Protein AF-A0A662FFZ2-F1 (afdb_monomer)

Foldseek 3Di:
DPPFFDAPVRVQVPDPDHDDPVVSVVVVVVCVVVQQWDQDPRGIGGDDDPDPVVVVVVVVDDPD

Radius of gyration: 14.61 Å; Cα contacts (8 Å, |Δi|>4): 40; chains: 1; bounding box: 31×23×40 Å

Solvent-accessible surface area (backbone atoms only — not comparable to full-atom values): 4054 Å² total; per-residue (Å²): 142,84,91,60,64,43,41,75,68,56,50,52,70,68,41,98,58,86,70,58,69,68,59,49,50,54,52,51,50,52,37,35,77,67,62,46,32,48,82,52,99,85,23,35,29,74,56,80,80,85,52,64,67,59,51,54,50,60,74,68,48,83,87,124

pLDDT: mean 86.76, std 12.63, range [43.94, 98.06]

Nearest PDB structures (foldseek):
  7oyk-assembly2_DDD  TM=7.046E-01  e=4.163E-01  Bacillus subtilis subsp. subtilis str. 168
  7oyk-assembly2_CCC  TM=7.031E-01  e=4.469E-01  Bacillus subtilis subsp. subtilis str. 168
  7oyk-assembly1_BBB  TM=6.976E-01  e=4.469E-01  Bacillus subtilis subsp. subtilis str. 168
  7cbv-assembly1_A-3  TM=5.720E-01  e=1.046E+00  Bacillus subtilis
  5y8t-assembly2_B  TM=5.451E-01  e=1.390E+00  Bacillus spizizenii str. W23

Secondary structure (DSSP, 8-state):
--SS-B-HHHHHHHSSS---HHHHHHHHHHHHHTTSEEEETTEEEE-----HHHHHHHHT----

Mean predicted aligned error: 6.77 Å

Sequence (64 aa):
MNESVISVAELKQRLPRQVNHNTLKIILGYLELSNKIVVTTKGITWIHNPNENLQKAIEKGLEL

Structure (mmCIF, N/CA/C/O backbone):
data_AF-A0A662FFZ2-F1
#
_entry.id   AF-A0A662FFZ2-F1
#
loop_
_atom_site.group_PDB
_atom_site.id
_atom_site.type_symbol
_atom_site.label_atom_id
_atom_site.label_alt_id
_atom_site.label_comp_id
_atom_site.label_asym_id
_atom_site.label_entity_id
_atom_site.label_seq_id
_atom_site.pdbx_PDB_ins_code
_atom_site.Cartn_x
_atom_site.Cartn_y
_atom_site.Cartn_z
_atom_site.occupancy
_atom_site.B_iso_or_equiv
_atom_site.auth_seq_id
_atom_site.auth_comp_id
_atom_site.auth_asym_id
_atom_site.auth_atom_id
_atom_site.pdbx_PDB_model_num
ATOM 1 N N . MET A 1 1 ? -20.781 1.889 -9.089 1.00 43.94 1 MET A N 1
ATOM 2 C CA . MET A 1 1 ? -19.680 1.240 -8.338 1.00 43.94 1 MET A CA 1
ATOM 3 C C . MET A 1 1 ? -18.536 1.011 -9.317 1.00 43.94 1 MET A C 1
ATOM 5 O O . MET A 1 1 ? -18.833 0.496 -10.385 1.00 43.94 1 MET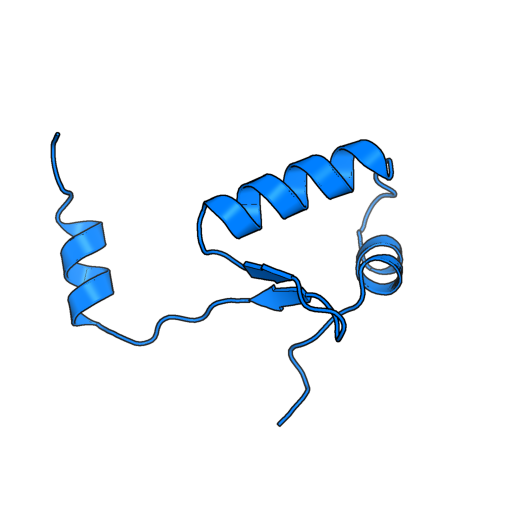 A O 1
ATOM 9 N N . ASN A 1 2 ? -17.299 1.399 -8.962 1.00 50.41 2 ASN A N 1
ATOM 10 C CA . ASN A 1 2 ? -16.021 1.222 -9.702 1.00 50.41 2 ASN A CA 1
ATOM 11 C C . ASN A 1 2 ? -15.349 2.483 -10.297 1.00 50.41 2 ASN A C 1
ATOM 13 O O . ASN A 1 2 ? -14.697 2.380 -11.328 1.00 50.41 2 ASN A O 1
ATOM 17 N N . GLU A 1 3 ? -15.411 3.647 -9.643 1.00 55.88 3 GLU A N 1
ATOM 18 C CA . GLU A 1 3 ? -14.529 4.788 -9.997 1.00 55.88 3 GLU A CA 1
ATOM 19 C C . GLU A 1 3 ? -13.238 4.859 -9.156 1.00 55.88 3 GLU A C 1
ATOM 21 O O . GLU A 1 3 ? -12.394 5.719 -9.380 1.00 55.88 3 GLU A O 1
ATOM 26 N N . SER A 1 4 ? -13.050 3.962 -8.182 1.00 74.62 4 SER A N 1
ATOM 27 C CA . SER A 1 4 ? -12.045 4.156 -7.120 1.00 74.62 4 SER A CA 1
ATOM 28 C C . SER A 1 4 ? -10.906 3.131 -7.099 1.00 74.62 4 SER A C 1
ATOM 30 O O . SER A 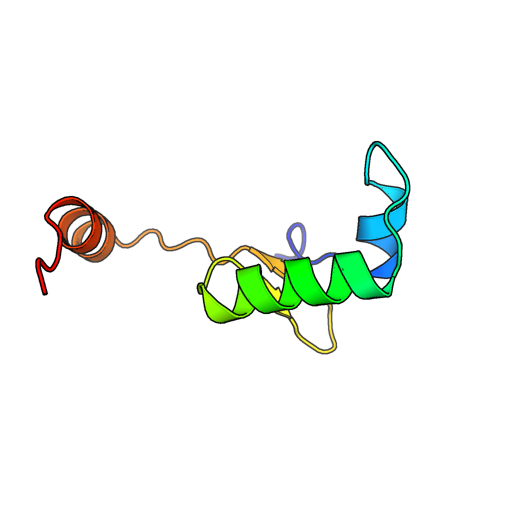1 4 ? -10.143 3.115 -6.133 1.00 74.62 4 SER A O 1
ATOM 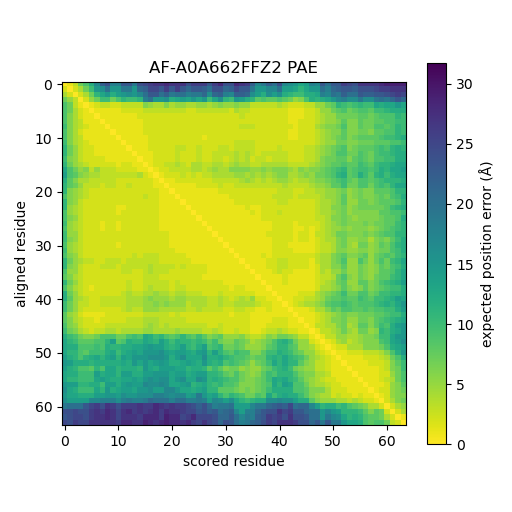32 N N . VAL A 1 5 ? -10.789 2.261 -8.109 1.00 90.38 5 VAL A N 1
ATOM 33 C CA . VAL A 1 5 ? -9.724 1.244 -8.184 1.00 90.38 5 VAL A CA 1
ATOM 34 C C . VAL A 1 5 ? -8.765 1.591 -9.320 1.00 90.38 5 VAL A C 1
ATOM 36 O O . VAL A 1 5 ? -9.197 1.739 -10.458 1.00 90.38 5 VAL A O 1
ATOM 39 N N . ILE A 1 6 ? -7.472 1.707 -9.012 1.00 94.44 6 ILE A N 1
ATOM 40 C CA . ILE A 1 6 ? -6.410 2.068 -9.962 1.00 94.44 6 ILE A CA 1
ATOM 41 C C . ILE A 1 6 ? -5.293 1.021 -9.954 1.00 94.44 6 ILE A C 1
ATOM 43 O O . ILE A 1 6 ? -4.892 0.529 -8.899 1.00 94.44 6 ILE A O 1
ATOM 47 N N . SER A 1 7 ? -4.754 0.663 -11.120 1.00 94.75 7 SER A N 1
ATOM 48 C CA . SER A 1 7 ? -3.599 -0.247 -11.181 1.00 94.75 7 SER A CA 1
ATOM 49 C C . SER A 1 7 ? -2.290 0.463 -10.802 1.00 94.75 7 SER A C 1
ATOM 51 O O . SER A 1 7 ? -2.163 1.677 -10.938 1.00 94.75 7 SER A O 1
ATOM 53 N N . VAL A 1 8 ? -1.256 -0.283 -10.390 1.00 92.38 8 VAL A N 1
ATOM 54 C CA . VAL A 1 8 ? 0.081 0.298 -10.123 1.00 92.38 8 VAL A CA 1
ATOM 55 C C . VAL A 1 8 ? 0.660 0.974 -11.375 1.00 92.38 8 VAL A C 1
ATOM 57 O O . VAL A 1 8 ? 1.329 2.002 -11.276 1.00 92.38 8 VAL A O 1
ATOM 60 N N . ALA A 1 9 ? 0.423 0.394 -12.555 1.00 92.62 9 ALA A N 1
ATOM 61 C CA . ALA A 1 9 ? 0.910 0.928 -13.824 1.00 92.62 9 ALA A CA 1
ATOM 62 C C . ALA A 1 9 ? 0.223 2.253 -14.177 1.00 92.62 9 ALA A C 1
ATOM 64 O O . ALA A 1 9 ? 0.890 3.223 -14.531 1.00 92.62 9 ALA A O 1
ATOM 65 N N . GLU A 1 10 ? -1.095 2.308 -14.013 1.00 94.31 10 GLU A N 1
ATOM 66 C CA . GLU A 1 10 ? -1.879 3.518 -14.232 1.00 94.31 10 GLU A CA 1
ATOM 67 C C . GLU A 1 10 ? -1.532 4.606 -13.212 1.00 94.31 10 GLU A C 1
ATOM 69 O O . GLU A 1 10 ? -1.327 5.758 -13.588 1.00 94.31 10 GLU A O 1
ATOM 74 N N . LEU A 1 11 ? -1.360 4.239 -11.937 1.00 93.88 11 LEU A N 1
ATOM 75 C CA . LEU A 1 11 ? -0.896 5.162 -10.904 1.00 93.88 11 LEU A CA 1
ATOM 76 C C . LEU A 1 11 ? 0.438 5.797 -11.306 1.00 93.88 11 LEU A C 1
ATOM 78 O O . LEU A 1 11 ? 0.549 7.016 -11.273 1.00 93.88 11 LEU A O 1
ATOM 82 N N . LYS A 1 12 ? 1.419 5.001 -11.754 1.00 93.00 12 LYS A N 1
ATOM 83 C CA . LYS A 1 12 ? 2.708 5.521 -12.242 1.00 93.00 12 LYS A CA 1
ATOM 84 C C . LYS A 1 12 ? 2.554 6.529 -13.377 1.00 93.00 12 LYS A C 1
ATOM 86 O O . LYS A 1 12 ? 3.232 7.547 -13.355 1.00 93.00 12 LYS A O 1
ATOM 91 N N . GLN A 1 13 ? 1.681 6.255 -14.345 1.00 94.00 13 GLN A N 1
ATOM 92 C CA . GLN A 1 13 ? 1.441 7.159 -15.475 1.00 94.00 13 GLN A CA 1
ATOM 93 C C . GLN A 1 13 ? 0.774 8.471 -15.049 1.00 94.00 13 GLN A C 1
ATOM 95 O O . GLN A 1 13 ? 1.055 9.510 -15.637 1.00 94.00 13 GLN A O 1
ATOM 100 N N . ARG A 1 14 ? -0.090 8.429 -14.027 1.00 94.00 14 ARG A N 1
ATOM 101 C CA . ARG A 1 14 ? -0.784 9.611 -13.495 1.00 94.00 14 ARG A CA 1
ATOM 102 C C . ARG A 1 14 ? 0.076 10.457 -12.552 1.00 94.00 14 ARG A C 1
ATOM 104 O O . ARG A 1 14 ? -0.308 11.585 -12.250 1.00 94.00 14 ARG A O 1
ATOM 111 N N . LEU A 1 15 ? 1.203 9.940 -12.054 1.00 94.19 15 LEU A N 1
ATOM 112 C CA . LEU A 1 15 ? 2.080 10.717 -11.179 1.00 94.19 15 LEU A CA 1
ATOM 113 C C . LEU A 1 15 ? 2.675 11.908 -11.950 1.00 94.19 15 LEU A C 1
ATOM 115 O O . LEU A 1 15 ? 3.176 11.732 -13.060 1.00 94.19 15 LEU A O 1
ATOM 119 N N . PRO A 1 16 ? 2.713 13.113 -11.350 1.00 95.12 16 PRO A N 1
ATOM 120 C CA . PRO A 1 16 ? 3.245 14.310 -12.009 1.00 95.12 16 PRO A CA 1
ATOM 121 C C . PRO A 1 16 ? 4.742 14.196 -12.331 1.00 95.12 16 PRO A C 1
ATOM 123 O O . PRO A 1 16 ? 5.270 14.940 -13.154 1.00 95.12 16 PRO A O 1
ATOM 126 N N . ARG A 1 17 ? 5.444 13.273 -11.664 1.00 94.38 17 ARG A N 1
ATOM 127 C CA . ARG A 1 17 ? 6.829 12.900 -11.944 1.00 94.38 17 ARG A CA 1
ATOM 128 C C . ARG A 1 17 ? 6.974 11.393 -11.849 1.00 94.38 17 ARG A C 1
ATOM 130 O O . ARG A 1 17 ? 6.381 10.766 -10.973 1.00 94.38 17 ARG A O 1
ATOM 137 N N . GLN A 1 18 ? 7.814 10.831 -12.712 1.00 92.56 18 GLN A N 1
ATOM 138 C CA . GLN A 1 18 ? 8.077 9.401 -12.691 1.00 92.56 18 GLN A CA 1
ATOM 139 C C . GLN A 1 18 ? 8.836 9.010 -11.425 1.00 92.56 18 GLN A C 1
ATOM 141 O O . GLN A 1 18 ? 9.890 9.563 -11.112 1.00 92.56 18 GLN A O 1
ATOM 146 N N . VAL A 1 19 ? 8.294 8.028 -10.709 1.00 93.25 19 VAL A N 1
ATOM 147 C CA . VAL A 1 19 ? 8.887 7.472 -9.491 1.00 93.25 19 VAL A CA 1
ATOM 148 C C . VAL A 1 19 ? 9.452 6.091 -9.801 1.00 93.25 19 VAL A C 1
ATOM 150 O O . VAL A 1 19 ? 8.835 5.282 -10.502 1.00 93.25 19 VAL A O 1
ATOM 153 N N . ASN A 1 20 ? 10.635 5.802 -9.256 1.00 95.00 20 ASN A N 1
ATOM 154 C CA . ASN A 1 20 ? 11.245 4.482 -9.357 1.00 95.00 20 ASN A CA 1
ATOM 155 C C . ASN A 1 20 ? 10.281 3.391 -8.848 1.00 95.00 20 ASN A C 1
ATOM 157 O O . ASN A 1 20 ? 9.553 3.580 -7.873 1.00 95.00 20 ASN A O 1
ATOM 161 N N . HIS A 1 21 ? 10.278 2.224 -9.498 1.00 93.88 21 HIS A N 1
ATOM 162 C CA . HIS A 1 21 ? 9.368 1.135 -9.142 1.00 93.88 21 HIS A CA 1
ATOM 163 C C . HIS A 1 21 ? 9.488 0.676 -7.685 1.00 93.88 21 HIS A C 1
ATOM 165 O O . HIS A 1 21 ? 8.461 0.476 -7.038 1.00 93.88 21 HIS A O 1
ATOM 171 N N . ASN A 1 22 ? 10.713 0.525 -7.180 1.00 96.56 22 ASN A N 1
ATOM 172 C CA . ASN A 1 22 ? 10.969 0.038 -5.827 1.00 96.56 22 ASN A CA 1
ATOM 173 C C . ASN A 1 22 ? 10.546 1.080 -4.793 1.00 96.56 22 ASN A C 1
ATOM 175 O O . ASN A 1 22 ? 9.876 0.742 -3.823 1.00 96.56 22 ASN A O 1
ATOM 179 N N . THR A 1 23 ? 10.838 2.356 -5.053 1.00 96.56 23 THR A N 1
ATOM 180 C CA . THR A 1 23 ? 10.366 3.469 -4.220 1.00 96.56 23 THR A CA 1
ATOM 181 C C . THR A 1 23 ? 8.842 3.499 -4.151 1.00 96.56 23 THR A C 1
ATOM 183 O O . THR A 1 23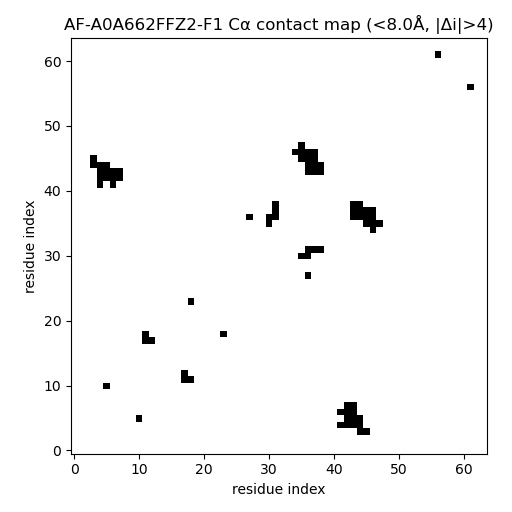 ? 8.284 3.581 -3.061 1.00 96.56 23 THR A O 1
ATOM 186 N N . LEU A 1 24 ? 8.155 3.358 -5.290 1.00 95.94 24 LEU A N 1
ATOM 187 C CA . LEU A 1 24 ? 6.694 3.316 -5.300 1.00 95.94 24 LEU A CA 1
ATOM 188 C C . LEU A 1 24 ? 6.152 2.113 -4.517 1.00 95.94 24 LEU A C 1
ATOM 190 O O . LEU A 1 24 ? 5.180 2.271 -3.788 1.00 95.94 24 LEU A O 1
ATOM 194 N N . LYS A 1 25 ? 6.781 0.933 -4.610 1.00 95.50 25 LYS A N 1
ATOM 195 C CA . LYS A 1 25 ? 6.383 -0.227 -3.795 1.00 95.50 25 LYS A CA 1
ATOM 196 C C . LYS A 1 25 ? 6.521 0.037 -2.298 1.00 95.50 25 LYS A C 1
ATOM 198 O O . LYS A 1 25 ? 5.613 -0.316 -1.558 1.00 95.50 25 LYS A O 1
ATOM 203 N N . ILE A 1 26 ? 7.616 0.664 -1.864 1.00 98.06 26 ILE A N 1
ATOM 204 C CA . ILE A 1 26 ? 7.825 1.014 -0.450 1.00 98.06 26 ILE A CA 1
ATOM 205 C C . ILE A 1 26 ? 6.734 1.980 0.025 1.00 98.06 26 ILE A C 1
ATOM 207 O O . ILE A 1 26 ? 6.134 1.757 1.072 1.00 98.06 26 ILE A O 1
ATOM 211 N N . ILE A 1 27 ? 6.430 3.011 -0.770 1.00 96.88 27 ILE A N 1
ATOM 212 C CA . ILE A 1 27 ? 5.365 3.976 -0.463 1.00 96.88 27 ILE A CA 1
ATOM 213 C C . ILE A 1 27 ? 4.015 3.265 -0.342 1.00 96.88 27 ILE A C 1
ATOM 215 O O . ILE A 1 27 ? 3.321 3.442 0.653 1.00 96.88 27 ILE A O 1
ATOM 219 N N . LEU A 1 28 ? 3.648 2.443 -1.329 1.00 96.38 28 LEU A N 1
ATOM 220 C CA . LEU A 1 28 ? 2.381 1.711 -1.310 1.00 96.38 28 LEU A CA 1
ATOM 221 C C . LEU A 1 28 ? 2.298 0.750 -0.119 1.00 96.38 28 LEU A C 1
ATOM 223 O O . LEU A 1 28 ? 1.270 0.718 0.546 1.00 96.38 28 LEU A O 1
ATOM 227 N N . GLY A 1 29 ? 3.387 0.047 0.203 1.00 97.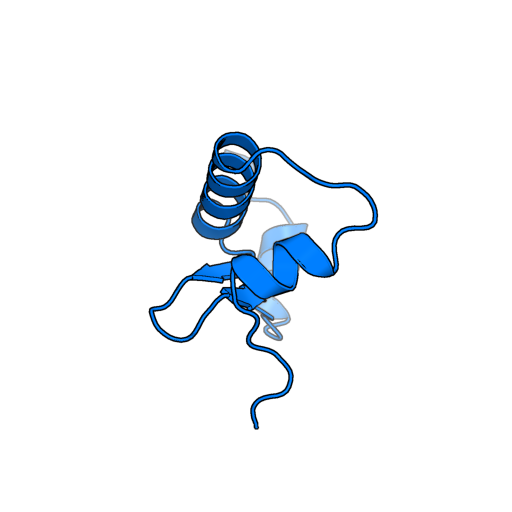44 29 GLY A N 1
ATOM 228 C CA . GLY A 1 29 ? 3.452 -0.821 1.379 1.00 97.44 29 GLY A CA 1
ATOM 229 C C . GLY A 1 29 ? 3.249 -0.051 2.683 1.00 97.44 29 GLY A C 1
ATOM 230 O O . GLY A 1 29 ? 2.484 -0.482 3.538 1.00 97.44 29 GLY A O 1
ATOM 231 N N . TYR A 1 30 ? 3.855 1.130 2.824 1.00 97.69 30 TYR A N 1
ATOM 232 C CA . TYR A 1 30 ? 3.625 1.990 3.987 1.00 97.69 30 TYR A CA 1
ATOM 233 C C . TYR A 1 30 ? 2.165 2.467 4.087 1.00 97.69 30 TYR A C 1
ATOM 235 O O . TYR A 1 30 ? 1.575 2.469 5.170 1.00 97.69 30 TYR A O 1
ATOM 243 N N . LEU A 1 31 ? 1.561 2.869 2.966 1.00 95.88 31 LEU A N 1
ATOM 244 C CA . LEU A 1 31 ? 0.165 3.317 2.935 1.00 95.88 31 LEU A CA 1
ATOM 245 C C . LEU A 1 31 ? -0.811 2.178 3.262 1.00 95.88 31 LEU A C 1
ATOM 247 O O . LEU A 1 31 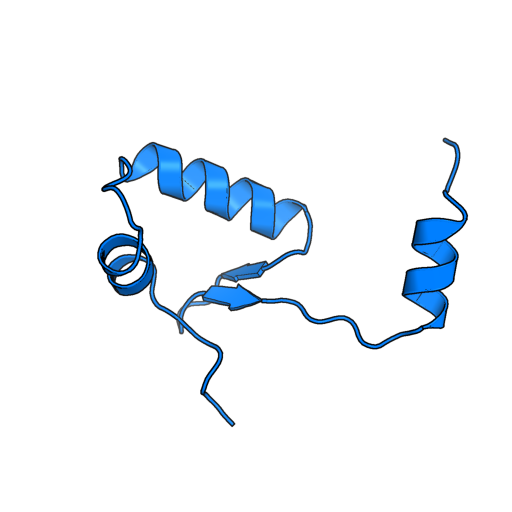? -1.810 2.409 3.939 1.00 95.88 31 LEU A O 1
ATOM 251 N N . GLU A 1 32 ? -0.522 0.962 2.808 1.00 95.38 32 GLU A N 1
ATOM 252 C CA . GLU A 1 32 ? -1.316 -0.225 3.129 1.00 95.38 32 GLU A CA 1
ATOM 253 C C . GLU A 1 32 ? -1.173 -0.611 4.607 1.00 95.38 32 GLU A C 1
ATOM 255 O O . GLU A 1 32 ? -2.178 -0.737 5.302 1.00 95.38 32 GLU A O 1
ATOM 260 N N . LEU A 1 33 ? 0.058 -0.676 5.130 1.00 95.50 33 LEU A N 1
ATOM 261 C CA . LEU A 1 33 ? 0.323 -0.941 6.553 1.00 95.50 33 LEU A CA 1
ATOM 262 C C . LEU A 1 33 ? -0.350 0.078 7.482 1.00 95.50 33 LEU A C 1
ATOM 264 O O . LEU A 1 33 ? -0.771 -0.266 8.583 1.00 95.50 33 LEU A O 1
ATOM 268 N N . SER A 1 34 ? -0.466 1.333 7.043 1.00 90.25 34 SER A N 1
ATOM 269 C CA . SER A 1 34 ? -1.140 2.402 7.790 1.00 90.25 34 SER A CA 1
ATOM 270 C C . SER A 1 34 ? -2.649 2.497 7.520 1.00 90.25 34 SER A C 1
ATOM 272 O O . SER A 1 34 ? -3.268 3.492 7.900 1.00 90.25 34 SER A O 1
ATOM 274 N N . ASN A 1 35 ? -3.251 1.482 6.886 1.00 90.38 35 ASN A N 1
ATOM 275 C CA . ASN A 1 35 ? -4.683 1.395 6.575 1.00 90.38 35 ASN A CA 1
ATOM 276 C C . ASN A 1 35 ? -5.226 2.602 5.789 1.00 90.38 35 ASN A C 1
ATOM 278 O O . ASN A 1 35 ? -6.370 3.020 5.971 1.00 90.38 35 ASN A O 1
ATOM 282 N N . LYS A 1 36 ? -4.411 3.186 4.906 1.00 90.38 36 LYS A N 1
ATOM 283 C CA . LYS A 1 36 ? -4.837 4.278 4.016 1.00 90.38 36 LYS A CA 1
ATOM 284 C C . LYS A 1 36 ? -5.363 3.743 2.689 1.00 90.38 36 LYS A C 1
ATOM 286 O O . LYS A 1 36 ? -6.286 4.316 2.113 1.00 90.38 36 LYS A O 1
ATOM 291 N N . ILE A 1 37 ? -4.788 2.642 2.212 1.00 94.81 37 ILE A N 1
ATOM 292 C CA . ILE A 1 37 ? -5.172 1.973 0.967 1.00 94.81 37 ILE A CA 1
ATOM 293 C C . ILE A 1 37 ? -5.288 0.463 1.178 1.00 94.81 37 ILE A C 1
ATOM 295 O O . ILE A 1 37 ? -4.707 -0.076 2.115 1.00 94.81 37 ILE A O 1
ATOM 299 N N . VAL A 1 38 ? -5.985 -0.212 0.267 1.00 94.31 38 VAL A N 1
ATOM 300 C CA . VAL A 1 38 ? -5.919 -1.672 0.095 1.00 94.31 38 VAL A CA 1
ATOM 301 C C . VAL A 1 38 ? -5.349 -1.972 -1.281 1.00 94.31 38 VAL A C 1
ATOM 303 O O . VAL A 1 38 ? -5.805 -1.394 -2.276 1.00 94.31 38 VAL A O 1
ATOM 306 N N . VAL A 1 39 ? -4.400 -2.905 -1.354 1.00 93.69 39 VAL A N 1
ATOM 307 C CA . VAL A 1 39 ? -3.892 -3.454 -2.612 1.00 93.69 39 VAL A CA 1
ATOM 308 C C . VAL A 1 39 ? -4.477 -4.851 -2.821 1.00 93.69 39 VAL A C 1
ATOM 310 O O . VAL A 1 39 ? -4.245 -5.780 -2.056 1.00 93.69 39 VAL A O 1
ATOM 313 N N . THR A 1 40 ? -5.252 -5.024 -3.891 1.00 92.25 40 THR A N 1
ATOM 314 C CA . THR A 1 40 ? -5.805 -6.329 -4.296 1.00 92.25 40 THR A CA 1
ATOM 315 C C . THR A 1 40 ? -5.305 -6.722 -5.682 1.00 92.25 40 THR A C 1
ATOM 317 O O . THR A 1 40 ? -4.721 -5.913 -6.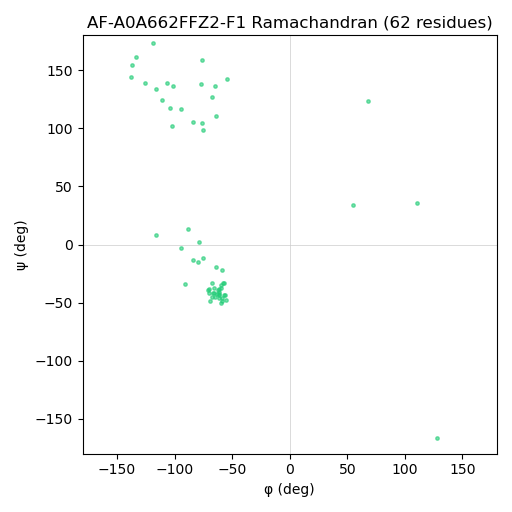404 1.00 92.25 40 THR A O 1
ATOM 320 N N . THR A 1 41 ? -5.623 -7.941 -6.123 1.00 90.31 41 THR A N 1
ATOM 321 C CA . THR A 1 41 ? -5.402 -8.363 -7.518 1.00 90.31 41 THR A CA 1
ATOM 322 C C . THR A 1 41 ? -6.131 -7.485 -8.540 1.00 90.31 41 THR A C 1
ATOM 324 O O . THR A 1 41 ? -5.715 -7.430 -9.693 1.00 90.31 41 THR A O 1
ATOM 327 N N . LYS A 1 42 ? -7.189 -6.768 -8.133 1.00 89.69 42 LYS A N 1
ATOM 328 C CA . LYS A 1 42 ? -7.942 -5.836 -8.988 1.00 89.69 42 LYS A CA 1
ATOM 329 C C . LYS A 1 42 ? -7.315 -4.440 -9.061 1.00 89.69 42 LYS A C 1
ATOM 331 O O . LYS A 1 42 ? -7.700 -3.659 -9.924 1.00 89.69 42 LYS A O 1
ATOM 336 N N . GLY A 1 43 ? -6.369 -4.121 -8.177 1.00 92.69 43 GLY A N 1
ATOM 337 C CA . GLY A 1 43 ? -5.730 -2.811 -8.085 1.00 92.69 43 GLY A CA 1
ATOM 338 C C . GLY A 1 43 ? -5.764 -2.224 -6.677 1.00 92.69 43 GLY A C 1
ATOM 339 O O . GLY A 1 43 ? -6.042 -2.914 -5.695 1.00 92.69 43 GLY A O 1
ATOM 340 N N . ILE A 1 44 ? -5.451 -0.935 -6.607 1.00 94.94 44 ILE A N 1
ATOM 341 C CA . ILE A 1 44 ? -5.317 -0.133 -5.393 1.00 94.94 44 ILE A CA 1
ATOM 342 C C . ILE A 1 44 ? -6.580 0.703 -5.211 1.00 94.94 44 ILE A C 1
ATOM 344 O O . ILE A 1 44 ? -7.049 1.321 -6.167 1.00 94.94 44 ILE A O 1
ATOM 348 N N . THR A 1 45 ? -7.098 0.776 -3.989 1.00 94.38 45 THR A N 1
ATOM 349 C CA . THR A 1 45 ? -8.193 1.689 -3.639 1.00 94.38 45 THR A CA 1
ATOM 350 C C . THR A 1 45 ? -7.950 2.365 -2.297 1.00 94.38 45 THR A C 1
ATOM 352 O O . THR A 1 45 ? -7.236 1.829 -1.450 1.00 94.38 45 THR A O 1
ATOM 355 N N . TRP A 1 46 ? -8.539 3.545 -2.104 1.00 91.88 46 TRP A N 1
ATOM 356 C CA . TRP A 1 46 ? -8.488 4.262 -0.833 1.00 91.88 46 TRP A CA 1
ATOM 357 C C . TRP A 1 46 ? -9.450 3.648 0.178 1.00 91.88 46 TRP A C 1
ATOM 359 O O . TRP A 1 46 ? -10.598 3.338 -0.146 1.00 91.88 46 TRP A O 1
ATOM 369 N N . ILE A 1 47 ? -8.998 3.533 1.423 1.00 87.88 47 ILE A N 1
ATOM 370 C CA . ILE A 1 47 ? -9.873 3.209 2.544 1.00 87.88 47 ILE A CA 1
ATOM 371 C C . ILE A 1 47 ? -10.508 4.517 3.010 1.00 87.88 47 ILE A C 1
ATOM 373 O O . ILE A 1 47 ? -9.861 5.349 3.641 1.00 87.88 47 ILE A O 1
ATOM 377 N N . HIS A 1 48 ? -11.787 4.709 2.696 1.00 80.44 48 HIS A N 1
ATOM 378 C CA . HIS A 1 48 ? -12.589 5.766 3.302 1.00 80.44 48 HIS A CA 1
ATOM 379 C C . HIS A 1 48 ? -13.336 5.187 4.503 1.00 80.44 48 HIS A C 1
ATOM 381 O O . HIS A 1 48 ? -14.170 4.296 4.333 1.00 80.44 48 HIS A O 1
ATOM 387 N N . ASN A 1 49 ? -13.045 5.683 5.709 1.00 71.56 49 ASN A N 1
ATOM 388 C CA . ASN A 1 49 ? -13.796 5.311 6.903 1.00 71.56 49 ASN A CA 1
ATOM 389 C C . ASN A 1 49 ? -14.780 6.429 7.292 1.00 71.56 49 ASN A C 1
ATOM 391 O O . ASN A 1 49 ? -14.361 7.420 7.895 1.00 71.56 49 ASN A O 1
ATOM 395 N N . PRO A 1 50 ? -16.080 6.280 6.979 1.00 78.25 50 PRO A N 1
ATOM 396 C CA . PRO A 1 50 ? -17.093 7.276 7.317 1.00 78.25 50 PRO A CA 1
ATOM 397 C C . PRO A 1 50 ? -17.545 7.216 8.787 1.00 78.25 50 PRO A C 1
ATOM 399 O O . PRO A 1 50 ? -18.464 7.934 9.167 1.00 78.25 50 PRO A O 1
ATOM 402 N N . ASN A 1 51 ? -16.979 6.335 9.621 1.00 81.69 51 ASN A N 1
ATOM 403 C CA . ASN A 1 51 ? -17.427 6.167 10.998 1.00 81.69 51 ASN A CA 1
ATOM 404 C C . ASN A 1 51 ? -16.927 7.316 11.888 1.00 81.69 51 ASN A C 1
ATOM 406 O O . ASN A 1 51 ? -15.768 7.343 12.306 1.00 81.69 51 ASN A O 1
ATOM 410 N N . GLU A 1 52 ? -17.833 8.231 12.227 1.00 83.50 52 GLU A N 1
ATOM 411 C CA . GLU A 1 52 ? -17.542 9.392 13.075 1.00 83.50 52 GLU A CA 1
ATOM 412 C C . GLU A 1 52 ? -16.992 9.023 14.458 1.00 83.50 52 GLU A C 1
ATOM 414 O O . GLU A 1 52 ? -16.183 9.761 15.015 1.00 83.50 52 GLU A O 1
ATOM 419 N N . ASN A 1 53 ? -17.410 7.892 15.035 1.00 81.00 53 ASN A N 1
ATOM 420 C CA . ASN A 1 53 ? -16.934 7.476 16.355 1.00 81.00 53 ASN A CA 1
ATOM 421 C C . ASN A 1 53 ? -15.471 7.043 16.301 1.00 81.00 53 ASN A C 1
ATOM 423 O O . ASN A 1 53 ? -14.710 7.367 17.211 1.00 81.00 53 ASN A O 1
ATOM 427 N N . LEU A 1 54 ? -15.062 6.358 15.227 1.00 78.88 54 LEU A N 1
ATOM 428 C CA . LEU A 1 54 ? -13.657 6.019 15.027 1.00 78.88 54 LEU A CA 1
ATOM 429 C C . LEU A 1 54 ? -12.819 7.275 14.778 1.00 78.88 54 LEU A C 1
ATOM 431 O O . LEU A 1 54 ? -11.740 7.391 15.348 1.00 78.88 54 LEU A O 1
ATOM 435 N N . GLN A 1 55 ? -13.317 8.223 13.979 1.00 81.31 55 GLN A N 1
ATOM 436 C CA . GLN A 1 55 ? -12.624 9.497 13.758 1.00 81.31 55 GLN A CA 1
ATOM 437 C C . GLN A 1 55 ? -12.419 10.249 15.080 1.00 81.31 55 GLN A C 1
ATOM 439 O O . GLN A 1 55 ? -11.286 10.576 15.419 1.00 81.31 55 GLN A O 1
ATOM 444 N N . LYS A 1 56 ? -13.473 10.388 15.895 1.00 83.56 56 LYS A N 1
ATOM 445 C CA . LYS A 1 56 ? -13.398 10.993 17.237 1.00 83.56 56 LYS A CA 1
ATOM 446 C C . LYS A 1 56 ? -12.446 10.244 18.177 1.00 83.56 56 LYS A C 1
ATOM 448 O O . LYS A 1 56 ? -11.809 10.868 19.019 1.00 8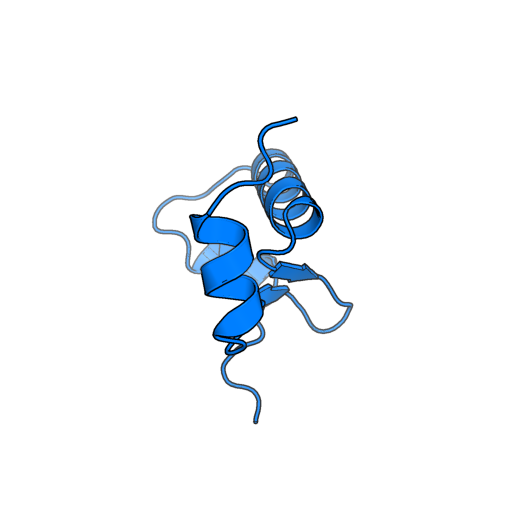3.56 56 LYS A O 1
ATOM 453 N N . ALA A 1 57 ? -12.361 8.917 18.071 1.00 82.19 57 ALA A N 1
ATOM 454 C CA . ALA A 1 57 ? -11.435 8.110 18.868 1.00 82.19 57 ALA A CA 1
ATOM 455 C C . ALA A 1 57 ? -9.971 8.306 18.435 1.00 82.19 57 ALA A C 1
ATOM 457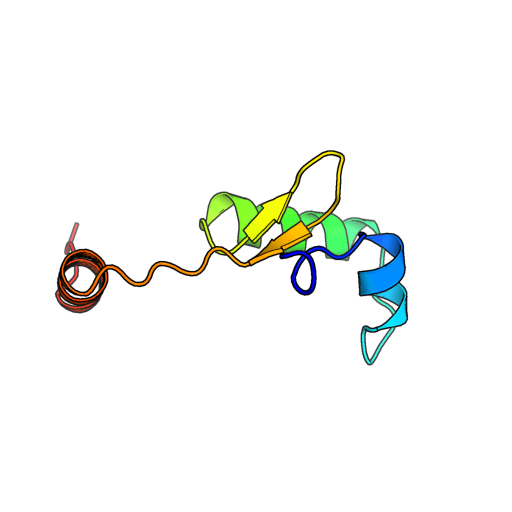 O O . ALA A 1 57 ? -9.100 8.404 19.294 1.00 82.19 57 ALA A O 1
ATOM 458 N N . ILE A 1 58 ? -9.705 8.413 17.128 1.00 79.19 58 ILE A N 1
ATOM 459 C CA . ILE A 1 58 ? -8.376 8.739 16.584 1.00 79.19 58 ILE A CA 1
ATOM 460 C C . ILE A 1 58 ? -7.962 10.161 16.993 1.00 79.19 58 ILE A C 1
ATOM 462 O O . ILE A 1 58 ? -6.835 10.357 17.435 1.00 79.19 58 ILE A O 1
ATOM 466 N N . GLU A 1 59 ? -8.869 11.138 16.886 1.00 80.25 59 GLU A N 1
ATOM 467 C CA . GLU A 1 59 ? -8.623 12.545 17.245 1.00 80.25 59 GLU A CA 1
ATOM 468 C C . GLU A 1 59 ? -8.281 12.739 18.721 1.00 80.25 59 GLU A C 1
ATOM 470 O O . GLU A 1 59 ? -7.434 13.562 19.057 1.00 80.25 59 GLU A O 1
ATOM 475 N N . LYS A 1 60 ? -8.938 11.985 19.609 1.00 84.06 60 LYS A N 1
ATOM 476 C CA . LYS A 1 60 ? -8.697 12.073 21.055 1.00 84.06 60 LYS A CA 1
ATOM 477 C C . LYS A 1 60 ? -7.402 11.404 21.499 1.00 84.06 60 LYS A C 1
ATOM 479 O O . LYS A 1 60 ? -7.002 11.640 22.631 1.00 84.06 60 LYS A O 1
ATOM 484 N N . GLY A 1 61 ? -6.766 10.637 20.612 1.00 72.06 61 GLY A N 1
ATOM 485 C CA . GLY A 1 61 ? -5.466 10.020 20.825 1.00 72.06 61 GLY A CA 1
ATOM 486 C C . GLY A 1 61 ? -5.493 8.920 21.884 1.00 72.06 61 GLY A C 1
ATOM 487 O O . GLY A 1 61 ? -5.835 9.134 23.042 1.00 72.06 61 GLY A O 1
ATOM 488 N N . LEU A 1 62 ? -5.060 7.723 21.503 1.00 63.69 62 LEU A N 1
ATOM 489 C CA . LEU A 1 62 ? -4.477 6.818 22.482 1.00 63.69 62 LEU A CA 1
ATOM 490 C C . LEU A 1 62 ? -3.069 7.362 22.764 1.00 63.69 62 LEU A C 1
ATOM 492 O O . LEU A 1 62 ? -2.167 7.160 21.951 1.00 63.69 62 LEU A O 1
ATOM 496 N N . GLU A 1 63 ? -2.899 8.111 23.856 1.00 58.06 63 GLU A N 1
ATOM 497 C CA . GLU A 1 63 ? -1.574 8.273 24.458 1.00 58.06 63 GLU A CA 1
ATOM 498 C C . GLU A 1 63 ? -1.148 6.883 24.951 1.00 58.06 63 GLU A C 1
ATOM 500 O O . GLU A 1 63 ? -1.784 6.315 25.842 1.00 58.06 63 GLU A O 1
ATOM 505 N N . LEU A 1 64 ? -0.142 6.297 24.299 1.00 50.38 64 LEU A N 1
ATOM 506 C CA . LEU A 1 64 ? 0.586 5.130 24.798 1.00 50.38 64 LEU A CA 1
ATOM 507 C C . LEU A 1 64 ? 1.916 5.591 25.383 1.00 50.38 64 LEU A C 1
ATOM 509 O O . LEU A 1 64 ? 2.586 6.406 24.707 1.00 50.38 64 LEU A O 1
#